Protein AF-A0A7W9BMJ9-F1 (afdb_monomer)

pLDDT: mean 92.83, std 10.14, range [43.31, 98.5]

Secondary structure (DSSP, 8-state):
---PPPPHHHHHHHHHHHHHHHHHHHHHHHHHHHT-B-SSSB---HHHHHHHHHHHHHHHHHHHHHHSS-HHHHHTT----

Organism: NCBI:txid1524255

Radius of gyration: 15.26 Å; Cα contacts (8 Å, |Δi|>4): 75; chains: 1; bounding box: 40×20×45 Å

Structure (mmCIF, N/CA/C/O backbone):
data_AF-A0A7W9BMJ9-F1
#
_entry.id   AF-A0A7W9BMJ9-F1
#
loop_
_atom_site.group_PDB
_atom_site.id
_atom_site.type_symbol
_atom_site.label_atom_id
_atom_site.label_alt_id
_atom_site.label_comp_id
_atom_site.label_asym_id
_atom_site.label_entity_id
_atom_site.label_seq_id
_atom_site.pdbx_PDB_ins_code
_atom_site.Cartn_x
_atom_site.Cartn_y
_atom_site.Cartn_z
_atom_site.occupancy
_atom_site.B_iso_or_equiv
_atom_site.auth_seq_id
_atom_site.auth_comp_id
_atom_site.auth_asym_id
_atom_site.auth_atom_id
_atom_site.pdbx_PDB_model_num
ATOM 1 N N . MET A 1 1 ? -21.382 -3.347 25.741 1.00 43.31 1 MET A N 1
ATOM 2 C CA . MET A 1 1 ? -20.001 -2.816 25.815 1.00 43.31 1 MET A CA 1
ATOM 3 C C . MET A 1 1 ? -19.904 -1.660 24.830 1.00 43.31 1 MET A C 1
ATOM 5 O O . MET A 1 1 ? -20.232 -1.869 23.673 1.00 43.31 1 MET A O 1
ATOM 9 N N . SER A 1 2 ? -19.556 -0.446 25.266 1.00 48.94 2 SER A N 1
ATOM 10 C CA . SER A 1 2 ? -19.361 0.688 24.346 1.00 48.94 2 SER A CA 1
ATOM 11 C C . SER A 1 2 ? -18.040 0.481 23.599 1.00 48.94 2 SER A C 1
ATOM 13 O O . SER A 1 2 ? -16.970 0.702 24.169 1.00 48.94 2 SER A O 1
ATOM 15 N N . SER A 1 3 ? -18.085 -0.029 22.364 1.00 62.09 3 SER A N 1
ATOM 16 C CA . SER A 1 3 ? -16.895 -0.094 21.513 1.00 62.09 3 SER A CA 1
ATOM 17 C C . SER A 1 3 ? -16.581 1.324 21.044 1.00 62.09 3 SER A C 1
ATOM 19 O O . SER A 1 3 ? -17.182 1.825 20.094 1.00 62.09 3 SER A O 1
ATOM 21 N N . LYS A 1 4 ? -15.671 2.012 21.740 1.00 75.00 4 LYS A N 1
ATOM 22 C CA . LYS A 1 4 ? -15.165 3.301 21.261 1.00 75.00 4 LYS A CA 1
ATOM 23 C C . LYS A 1 4 ? -14.532 3.088 19.888 1.00 75.00 4 LYS A C 1
ATOM 25 O O . LYS A 1 4 ? -13.696 2.197 19.733 1.00 75.00 4 LYS A O 1
ATOM 30 N N . ALA A 1 5 ? -14.931 3.908 18.917 1.00 81.62 5 ALA A N 1
ATOM 31 C CA . ALA A 1 5 ? -14.304 3.921 17.604 1.00 81.62 5 ALA A CA 1
ATOM 32 C C . ALA A 1 5 ? -12.777 4.089 17.757 1.00 81.62 5 ALA A C 1
ATOM 34 O O . ALA A 1 5 ? -12.330 4.818 18.655 1.00 81.62 5 ALA A O 1
ATOM 35 N N . PRO A 1 6 ? -11.963 3.414 16.926 1.00 88.44 6 PRO A N 1
ATOM 36 C CA . PRO A 1 6 ? -10.516 3.525 17.010 1.00 88.44 6 PRO A CA 1
ATOM 37 C C . PRO A 1 6 ? -10.068 4.976 16.809 1.00 88.44 6 PRO A C 1
ATOM 39 O O . PRO A 1 6 ? -10.665 5.741 16.051 1.00 88.44 6 PRO A O 1
ATOM 42 N N . ALA A 1 7 ? -8.990 5.353 17.498 1.00 92.38 7 ALA A N 1
ATOM 43 C CA . ALA A 1 7 ? -8.422 6.688 17.375 1.00 92.38 7 ALA A CA 1
ATOM 44 C C . ALA A 1 7 ? -8.028 6.974 15.915 1.00 92.38 7 ALA A C 1
ATOM 46 O O . ALA A 1 7 ? -7.347 6.161 15.287 1.00 92.38 7 ALA A O 1
ATOM 47 N N . GLN A 1 8 ? -8.422 8.140 15.394 1.00 92.81 8 GLN A N 1
ATOM 48 C CA . GLN A 1 8 ? -8.257 8.496 13.977 1.00 92.81 8 GLN A CA 1
ATOM 49 C C . GLN A 1 8 ? -6.801 8.420 13.498 1.00 92.81 8 GLN A C 1
ATOM 51 O O . GLN A 1 8 ? -6.543 7.931 12.404 1.00 92.81 8 GLN A O 1
ATOM 56 N N . TRP A 1 9 ? -5.831 8.795 14.337 1.00 94.88 9 TRP A N 1
ATOM 57 C CA . TRP A 1 9 ? -4.410 8.698 13.992 1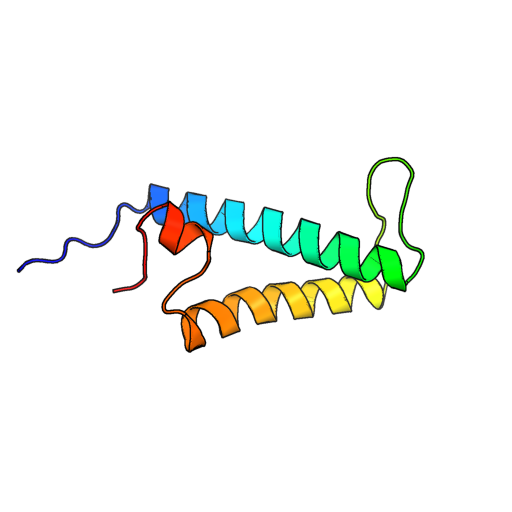.00 94.88 9 TRP A CA 1
ATOM 58 C C . TRP A 1 9 ? -3.969 7.259 13.662 1.00 94.88 9 TRP A C 1
ATOM 60 O O . TRP A 1 9 ? -3.146 7.070 12.772 1.00 94.88 9 TRP A O 1
ATOM 70 N N . ARG A 1 10 ? -4.557 6.236 14.307 1.00 94.56 10 ARG A N 1
ATOM 71 C CA . ARG A 1 10 ? -4.261 4.815 14.029 1.00 94.56 10 ARG A CA 1
ATOM 72 C C . ARG A 1 10 ? -4.787 4.409 12.658 1.00 94.56 10 ARG A C 1
ATOM 74 O O . ARG A 1 10 ? -4.121 3.672 11.942 1.00 94.56 10 ARG A O 1
ATOM 81 N N . VAL A 1 11 ? -5.970 4.9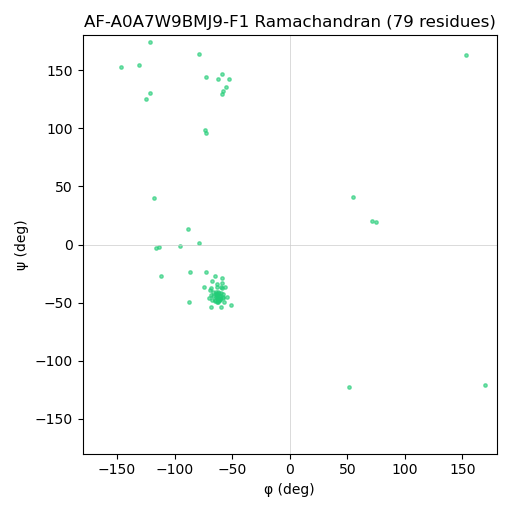05 12.294 1.00 94.06 11 VAL A N 1
ATOM 82 C CA . VAL A 1 11 ? -6.589 4.659 10.983 1.00 94.06 11 VAL A CA 1
ATOM 83 C C . VAL A 1 11 ? -5.774 5.328 9.874 1.00 94.06 11 VAL A C 1
ATOM 85 O O . VAL A 1 11 ? -5.498 4.692 8.859 1.00 94.06 11 VAL A O 1
ATOM 88 N N . ILE A 1 12 ? -5.351 6.580 10.087 1.00 95.81 12 ILE A N 1
ATOM 89 C CA . ILE A 1 12 ? -4.546 7.350 9.127 1.00 95.81 12 ILE A CA 1
ATOM 90 C C . ILE A 1 12 ? -3.175 6.701 8.927 1.00 95.81 12 ILE A C 1
ATOM 92 O O . ILE A 1 12 ? -2.781 6.468 7.786 1.00 95.81 12 ILE A O 1
ATOM 96 N N . LEU A 1 13 ? -2.467 6.352 10.009 1.00 97.50 13 LEU A N 1
ATOM 97 C CA . LEU A 1 13 ? -1.183 5.659 9.891 1.00 97.50 13 LEU A CA 1
ATOM 98 C C . LEU A 1 13 ? -1.352 4.313 9.191 1.00 97.50 13 LEU A C 1
ATOM 100 O O . LEU A 1 13 ? -0.619 4.043 8.246 1.00 97.50 13 LEU A O 1
ATOM 104 N N . ALA A 1 14 ? -2.347 3.509 9.579 1.00 96.75 14 ALA A N 1
ATOM 105 C CA . ALA A 1 14 ? -2.610 2.242 8.906 1.00 96.75 14 ALA A CA 1
ATOM 106 C C . ALA A 1 14 ? -2.809 2.432 7.396 1.00 96.75 14 ALA A C 1
ATOM 108 O O . ALA A 1 14 ? -2.192 1.719 6.615 1.00 96.75 14 ALA A O 1
ATOM 109 N N . PHE A 1 15 ? -3.590 3.435 6.983 1.00 96.38 15 PHE A N 1
ATOM 110 C CA . PHE A 1 15 ? -3.782 3.764 5.571 1.00 96.38 15 PHE A CA 1
ATOM 111 C C . PHE A 1 15 ? -2.474 4.142 4.857 1.00 96.38 15 PHE A C 1
ATOM 113 O O . PHE A 1 15 ? -2.215 3.627 3.772 1.00 96.38 15 PHE A O 1
ATOM 120 N N . ILE A 1 16 ? -1.645 5.005 5.454 1.00 98.12 16 ILE A N 1
ATOM 121 C CA . ILE A 1 16 ? -0.358 5.417 4.868 1.00 98.12 16 ILE A CA 1
ATOM 122 C C . ILE A 1 16 ? 0.566 4.205 4.704 1.00 98.12 16 ILE A C 1
ATOM 124 O O . ILE A 1 16 ? 1.124 3.994 3.628 1.00 98.12 16 ILE A O 1
ATOM 128 N N . PHE A 1 17 ? 0.693 3.381 5.747 1.00 98.06 17 PHE A N 1
ATOM 129 C CA . PHE A 1 17 ? 1.518 2.178 5.701 1.00 98.06 17 PHE A CA 1
ATOM 130 C C . PHE A 1 17 ? 0.988 1.157 4.687 1.00 98.06 17 PHE A C 1
ATOM 132 O O . PHE A 1 17 ? 1.782 0.612 3.922 1.00 98.06 17 PHE A O 1
ATOM 139 N N . ASP A 1 18 ? -0.330 0.942 4.624 1.00 97.69 18 ASP A N 1
ATOM 140 C CA . ASP A 1 18 ? -0.986 0.100 3.615 1.00 97.69 18 ASP A CA 1
ATOM 141 C C . ASP A 1 18 ? -0.677 0.587 2.196 1.00 97.69 18 ASP A C 1
ATOM 143 O O . ASP A 1 18 ? -0.342 -0.219 1.330 1.00 97.69 18 ASP A O 1
ATOM 147 N N . LEU A 1 19 ? -0.754 1.897 1.948 1.00 97.88 19 LEU A N 1
ATOM 148 C CA . LEU A 1 19 ? -0.494 2.471 0.631 1.00 97.88 19 LEU A CA 1
ATOM 149 C C . LEU A 1 19 ? 0.970 2.275 0.221 1.00 97.88 19 LEU A C 1
ATOM 151 O O . LEU A 1 19 ? 1.230 1.792 -0.877 1.00 97.88 19 LEU A O 1
ATOM 155 N N . ILE A 1 20 ? 1.915 2.580 1.116 1.00 98.19 20 ILE A N 1
ATOM 156 C CA . ILE A 1 20 ? 3.351 2.417 0.850 1.00 98.19 20 ILE A CA 1
ATOM 157 C C . ILE A 1 20 ? 3.696 0.944 0.615 1.00 98.19 20 ILE A C 1
ATOM 159 O O . ILE A 1 20 ? 4.349 0.624 -0.375 1.00 98.19 20 ILE A O 1
ATOM 163 N N . THR A 1 21 ? 3.255 0.037 1.494 1.00 97.94 21 THR A N 1
ATOM 164 C CA . THR A 1 21 ? 3.589 -1.393 1.359 1.00 97.94 21 THR A CA 1
ATOM 165 C C . THR A 1 21 ? 2.918 -2.037 0.156 1.00 97.94 21 THR A C 1
ATOM 167 O O . THR A 1 21 ? 3.590 -2.763 -0.570 1.00 97.94 21 THR A O 1
ATOM 170 N N . SER A 1 22 ? 1.638 -1.762 -0.107 1.00 97.88 22 SER A N 1
ATOM 171 C CA . SER A 1 22 ? 0.968 -2.300 -1.300 1.00 97.88 22 SER A CA 1
ATOM 172 C C . SER A 1 22 ? 1.616 -1.788 -2.586 1.00 97.88 22 SER A C 1
ATOM 174 O O . SER A 1 22 ? 1.905 -2.590 -3.472 1.00 97.88 22 SER A O 1
ATOM 176 N N . PHE A 1 23 ? 1.926 -0.491 -2.672 1.00 97.75 23 PHE A N 1
ATOM 177 C CA . PHE A 1 23 ? 2.619 0.069 -3.829 1.00 97.75 23 PHE A CA 1
ATOM 178 C C . PHE A 1 23 ? 4.025 -0.516 -3.997 1.00 97.75 23 PHE A C 1
ATOM 180 O O . PHE A 1 23 ? 4.380 -0.915 -5.100 1.00 97.75 23 PHE A O 1
ATOM 187 N N . ALA A 1 24 ? 4.814 -0.617 -2.925 1.00 97.69 24 ALA A N 1
ATOM 188 C CA . ALA A 1 24 ? 6.164 -1.170 -2.994 1.00 97.69 24 ALA A CA 1
ATOM 189 C C . ALA A 1 24 ? 6.157 -2.651 -3.399 1.00 97.69 24 ALA A C 1
ATOM 191 O O . ALA A 1 24 ? 6.921 -3.047 -4.275 1.00 97.69 24 ALA A O 1
ATOM 192 N N . VAL A 1 25 ? 5.275 -3.460 -2.802 1.00 98.19 25 VAL A N 1
ATOM 193 C CA . VAL A 1 25 ? 5.187 -4.898 -3.087 1.00 98.19 25 VAL A CA 1
ATOM 194 C C . VAL A 1 25 ? 4.675 -5.138 -4.504 1.00 98.19 25 VAL A C 1
ATOM 196 O O . VAL A 1 25 ? 5.341 -5.821 -5.276 1.00 98.19 25 VAL A O 1
ATOM 199 N N . PHE A 1 26 ? 3.527 -4.570 -4.885 1.00 98.44 26 PHE A N 1
ATOM 200 C CA . PHE A 1 26 ? 2.996 -4.780 -6.234 1.00 98.44 26 PHE A CA 1
ATOM 201 C C . PHE A 1 26 ? 3.862 -4.115 -7.298 1.00 98.44 26 PHE A C 1
ATOM 203 O O . PHE A 1 26 ? 4.058 -4.699 -8.358 1.00 98.44 26 PHE A O 1
ATOM 210 N N . GLY A 1 27 ? 4.417 -2.938 -7.010 1.00 98.06 27 GLY A N 1
ATOM 211 C CA . GLY A 1 27 ? 5.328 -2.242 -7.907 1.00 98.06 27 GLY A CA 1
ATOM 212 C C . GLY A 1 27 ? 6.579 -3.057 -8.199 1.00 98.06 27 GLY A C 1
ATOM 213 O O . GLY A 1 27 ? 6.903 -3.276 -9.363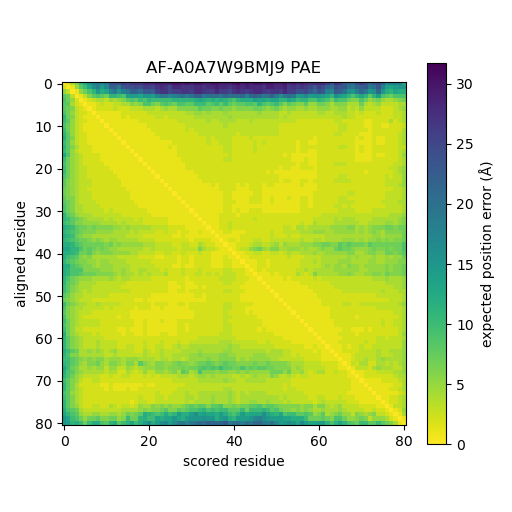 1.00 98.06 27 GLY A O 1
ATOM 214 N N . TYR A 1 28 ? 7.213 -3.601 -7.158 1.00 98.19 28 TYR A N 1
ATOM 215 C CA . TYR A 1 28 ? 8.363 -4.487 -7.307 1.00 98.19 28 TYR A CA 1
ATOM 216 C C . TYR A 1 28 ? 8.009 -5.772 -8.064 1.00 98.19 28 TYR A C 1
ATOM 218 O O . TYR A 1 28 ? 8.725 -6.151 -8.986 1.00 98.19 28 TYR A O 1
ATOM 226 N N . LEU A 1 29 ? 6.893 -6.427 -7.723 1.00 98.31 29 LEU A N 1
ATOM 227 C CA . LEU A 1 29 ? 6.466 -7.663 -8.389 1.00 98.31 29 LEU A CA 1
ATOM 228 C C . LEU A 1 29 ? 6.155 -7.449 -9.874 1.00 98.31 29 LEU A C 1
ATOM 230 O O . LEU A 1 29 ? 6.553 -8.266 -10.701 1.00 98.31 29 LEU A O 1
ATOM 234 N N . VAL A 1 30 ? 5.468 -6.358 -10.225 1.00 98.25 30 VAL A N 1
ATOM 235 C CA . VAL A 1 30 ? 5.179 -6.025 -11.626 1.00 98.25 30 VAL A CA 1
ATOM 236 C C . VAL A 1 30 ? 6.467 -5.670 -12.357 1.00 98.25 30 VAL A C 1
ATOM 238 O O . VAL A 1 30 ? 6.727 -6.234 -13.412 1.00 98.25 30 VAL A O 1
ATOM 241 N N . ALA A 1 31 ? 7.313 -4.818 -11.782 1.00 98.12 31 ALA A N 1
ATOM 242 C CA . ALA A 1 31 ? 8.590 -4.454 -12.384 1.00 98.12 31 ALA A CA 1
ATOM 243 C C . ALA A 1 31 ? 9.513 -5.664 -12.596 1.00 98.12 31 ALA A C 1
ATOM 245 O O . ALA A 1 31 ? 10.183 -5.741 -13.624 1.00 98.12 31 ALA A O 1
ATOM 246 N N . LEU A 1 32 ? 9.504 -6.632 -11.674 1.00 97.62 32 LEU A N 1
ATOM 247 C CA . LEU A 1 32 ? 10.241 -7.888 -11.806 1.00 97.62 32 LEU A CA 1
ATOM 248 C C . LEU A 1 32 ? 9.806 -8.676 -13.049 1.00 97.62 32 LEU A C 1
ATOM 250 O O . LEU A 1 32 ? 10.660 -9.209 -13.752 1.00 97.62 32 LEU A O 1
ATOM 254 N N . VAL A 1 33 ? 8.503 -8.732 -13.348 1.00 97.44 33 VAL A N 1
ATOM 255 C CA . VAL A 1 33 ? 7.992 -9.482 -14.511 1.00 97.44 33 VAL A CA 1
ATOM 256 C C . VAL A 1 33 ? 7.982 -8.673 -15.810 1.00 97.44 33 VAL A C 1
ATOM 258 O O . VAL A 1 33 ? 8.027 -9.264 -16.885 1.00 97.44 33 VAL A O 1
ATOM 261 N N . THR A 1 34 ? 7.942 -7.339 -15.741 1.00 96.81 34 THR A N 1
ATOM 262 C CA . THR A 1 34 ? 7.958 -6.457 -16.923 1.00 96.81 34 THR A CA 1
ATOM 263 C C . THR A 1 34 ? 9.351 -5.940 -17.285 1.00 96.81 34 THR A C 1
ATOM 265 O O . THR A 1 34 ? 9.475 -5.186 -18.245 1.00 96.81 34 THR A O 1
ATOM 268 N N . GLY A 1 35 ? 10.391 -6.298 -16.524 1.00 95.12 35 GLY A N 1
ATOM 269 C CA . GLY A 1 35 ? 11.762 -5.818 -16.738 1.00 95.12 35 GLY A CA 1
ATOM 270 C C . GLY A 1 35 ? 12.001 -4.366 -16.304 1.00 95.12 35 GLY A C 1
ATOM 271 O O . GLY A 1 35 ? 12.962 -3.749 -16.746 1.00 95.12 35 GLY A O 1
ATOM 272 N N . GLY A 1 36 ? 11.137 -3.815 -15.448 1.00 96.44 36 GLY A N 1
ATOM 273 C CA . GLY A 1 36 ? 11.217 -2.441 -14.940 1.00 96.44 36 GLY A CA 1
ATOM 274 C C . GLY A 1 36 ? 12.063 -2.274 -13.674 1.00 96.44 36 GLY A C 1
ATOM 275 O O . GLY A 1 36 ? 11.940 -1.258 -12.997 1.00 96.44 36 GLY A O 1
ATOM 276 N N . LEU A 1 37 ? 12.863 -3.269 -13.280 1.00 97.94 37 LEU A N 1
ATOM 277 C CA . LEU A 1 37 ? 13.745 -3.139 -12.116 1.00 97.94 37 LEU A CA 1
ATOM 278 C C . LEU A 1 37 ? 14.929 -2.215 -12.423 1.00 97.94 37 LEU A C 1
ATOM 280 O O . LEU A 1 37 ? 15.473 -2.223 -13.525 1.00 97.94 37 LEU A O 1
ATOM 284 N N . THR A 1 38 ? 15.343 -1.443 -11.422 1.00 96.62 38 THR A N 1
ATOM 285 C CA . THR A 1 38 ? 16.508 -0.549 -11.480 1.00 96.62 38 THR A CA 1
ATOM 286 C C . THR A 1 38 ? 17.512 -0.926 -10.389 1.00 96.62 38 THR A C 1
ATOM 288 O O . THR A 1 38 ? 17.222 -1.766 -9.538 1.00 96.62 38 THR A O 1
ATOM 291 N N . GLU A 1 39 ? 18.690 -0.295 -10.368 1.00 95.31 39 GLU A N 1
ATOM 292 C CA . GLU A 1 39 ? 19.709 -0.557 -9.336 1.00 95.31 39 GLU A CA 1
ATOM 293 C C . GLU A 1 39 ? 19.213 -0.292 -7.903 1.00 95.31 39 GLU A C 1
ATOM 295 O O . GLU A 1 39 ? 19.674 -0.929 -6.959 1.00 95.31 39 GLU A O 1
ATOM 300 N N . THR A 1 40 ? 18.263 0.632 -7.731 1.00 94.88 40 THR A N 1
ATOM 301 C CA . THR A 1 40 ? 17.773 1.075 -6.415 1.00 94.88 40 THR A CA 1
ATOM 302 C C . THR A 1 40 ? 16.299 0.757 -6.160 1.00 94.88 40 THR A C 1
ATOM 304 O O . THR A 1 40 ? 15.801 1.025 -5.067 1.00 94.88 40 THR A O 1
ATOM 307 N N . GLY A 1 41 ? 15.580 0.186 -7.130 1.00 94.56 41 GLY A N 1
ATOM 308 C CA . GLY A 1 41 ? 14.152 -0.082 -6.991 1.00 94.56 41 GLY A CA 1
ATOM 309 C C . GLY A 1 41 ? 13.490 -0.499 -8.298 1.00 94.56 41 GLY A C 1
ATOM 310 O O . GLY A 1 41 ? 13.840 -1.519 -8.888 1.00 94.56 41 GLY A O 1
ATOM 311 N N . PHE A 1 42 ? 12.488 0.269 -8.720 1.00 97.31 42 PHE A N 1
ATOM 312 C CA . PHE A 1 42 ? 11.733 -0.002 -9.935 1.00 97.31 42 PHE A CA 1
ATOM 313 C C . PHE A 1 42 ? 11.264 1.278 -10.628 1.00 97.31 42 PHE A C 1
ATOM 315 O O . PHE A 1 42 ? 11.023 2.300 -9.985 1.00 97.31 42 PHE A O 1
ATOM 322 N N . ALA A 1 43 ? 11.084 1.184 -11.942 1.00 97.12 43 ALA A N 1
ATOM 323 C CA . ALA A 1 43 ? 10.445 2.171 -12.794 1.00 97.12 43 ALA A CA 1
ATOM 324 C C . ALA A 1 43 ? 9.249 1.518 -13.500 1.00 97.12 43 ALA A C 1
ATOM 326 O O . ALA A 1 43 ? 9.353 0.430 -14.066 1.00 97.12 43 ALA A O 1
ATOM 327 N N . LEU A 1 44 ? 8.092 2.175 -13.439 1.00 97.00 44 LEU A N 1
ATOM 328 C CA . LEU A 1 44 ? 6.848 1.690 -14.032 1.00 97.00 44 LEU A CA 1
ATOM 329 C C . LEU A 1 44 ? 6.296 2.759 -14.962 1.00 97.00 44 LEU A C 1
ATOM 331 O O . LEU A 1 44 ? 6.033 3.880 -14.533 1.00 97.00 44 LEU A O 1
ATOM 335 N N . GLU A 1 45 ? 6.059 2.382 -16.213 1.00 95.94 45 GLU A N 1
ATOM 336 C CA . GLU A 1 45 ? 5.512 3.272 -17.232 1.00 95.94 45 GLU A CA 1
ATOM 337 C C . GLU A 1 45 ? 4.335 2.613 -17.958 1.00 95.94 45 GLU A C 1
ATOM 339 O O . GLU A 1 45 ? 4.205 1.384 -18.008 1.00 95.94 45 GLU A O 1
ATOM 344 N N . GLY A 1 46 ? 3.443 3.446 -18.499 1.00 96.19 46 GLY A N 1
ATOM 345 C CA . GLY A 1 46 ? 2.307 3.009 -19.309 1.00 96.19 46 GLY A CA 1
ATOM 346 C C . GLY A 1 46 ? 1.460 1.915 -18.647 1.00 96.19 46 GLY A C 1
ATOM 347 O O . GLY A 1 46 ? 0.930 2.087 -17.547 1.00 96.19 46 GLY A O 1
ATOM 348 N N . ALA A 1 47 ? 1.324 0.776 -19.330 1.00 96.88 47 ALA A N 1
ATOM 349 C CA . ALA A 1 47 ? 0.480 -0.336 -18.895 1.00 96.88 47 ALA A CA 1
ATOM 350 C C . ALA A 1 47 ? 0.930 -0.969 -17.566 1.00 96.88 47 ALA A C 1
ATOM 352 O O . ALA A 1 47 ? 0.080 -1.381 -16.776 1.00 96.88 47 ALA A O 1
ATOM 353 N N . ALA A 1 48 ? 2.237 -1.014 -17.284 1.00 96.88 48 ALA A N 1
ATOM 354 C CA . ALA A 1 48 ? 2.751 -1.573 -16.033 1.00 96.88 48 ALA A CA 1
ATOM 355 C C . ALA A 1 48 ? 2.337 -0.712 -14.826 1.00 96.88 48 ALA A C 1
ATOM 357 O O . ALA A 1 48 ? 1.899 -1.240 -13.803 1.00 96.88 48 ALA A O 1
ATOM 358 N N . ALA A 1 49 ? 2.383 0.617 -14.970 1.00 97.50 49 ALA A N 1
ATOM 359 C CA . ALA A 1 49 ? 1.909 1.544 -13.942 1.00 97.50 49 ALA A CA 1
ATOM 360 C C . ALA A 1 49 ? 0.393 1.409 -13.703 1.00 97.50 49 ALA A C 1
ATOM 362 O O . ALA A 1 49 ? -0.051 1.363 -12.553 1.00 97.50 49 ALA A O 1
ATOM 363 N N . LEU A 1 50 ? -0.398 1.277 -14.776 1.00 98.06 50 LEU A N 1
ATOM 364 C CA . LEU A 1 50 ? -1.843 1.037 -14.674 1.00 98.06 50 LEU A CA 1
ATOM 365 C C . LEU A 1 50 ? -2.158 -0.284 -13.962 1.00 98.06 50 LEU A C 1
ATOM 367 O O . LEU A 1 50 ? -3.046 -0.321 -13.111 1.00 98.06 50 LEU A O 1
ATOM 371 N N . LEU A 1 51 ? -1.415 -1.354 -14.261 1.00 98.12 51 LEU A N 1
ATOM 372 C CA . LEU A 1 51 ? -1.584 -2.646 -13.597 1.00 98.12 51 LEU A CA 1
ATOM 373 C C . LEU A 1 51 ? -1.334 -2.539 -12.088 1.00 98.12 51 LEU A C 1
ATOM 375 O O . LEU A 1 51 ? -2.147 -3.016 -11.299 1.00 98.12 51 LEU A O 1
ATOM 379 N N . VAL A 1 52 ? -0.254 -1.872 -11.673 1.00 98.19 52 VAL A N 1
ATOM 380 C CA . VAL A 1 52 ? 0.044 -1.667 -10.245 1.00 98.19 52 VAL A CA 1
ATOM 381 C C . VAL A 1 52 ? -1.052 -0.855 -9.566 1.00 98.19 52 VAL A C 1
ATOM 383 O O . VAL A 1 52 ? -1.477 -1.208 -8.467 1.00 98.19 52 VAL A O 1
ATOM 386 N N . PHE A 1 53 ? -1.577 0.178 -10.226 1.00 97.50 53 PHE A N 1
ATOM 387 C CA . PHE A 1 53 ? -2.690 0.962 -9.695 1.00 97.50 53 PHE A CA 1
ATOM 388 C C . PHE A 1 53 ? -3.945 0.104 -9.463 1.00 97.50 53 PHE A C 1
ATOM 390 O O . PHE A 1 53 ? -4.550 0.168 -8.390 1.00 97.50 53 PHE A O 1
ATOM 397 N N . VAL A 1 54 ? -4.292 -0.763 -10.420 1.00 98.50 54 VAL A N 1
ATOM 398 C CA . VAL A 1 54 ? -5.403 -1.721 -10.282 1.00 98.50 54 VAL A CA 1
ATOM 399 C C . VAL A 1 54 ? -5.158 -2.694 -9.128 1.00 98.50 54 VAL A C 1
ATOM 401 O O . VAL A 1 54 ? -6.069 -2.929 -8.336 1.00 98.50 54 VAL A O 1
ATOM 404 N N . LEU A 1 55 ? -3.943 -3.232 -8.988 1.00 98.38 55 LEU A N 1
ATOM 405 C CA . LEU A 1 55 ? -3.593 -4.158 -7.904 1.00 98.38 55 LEU A CA 1
ATOM 406 C C . LEU A 1 55 ? -3.670 -3.496 -6.523 1.00 98.38 55 LEU A C 1
ATOM 408 O O . LEU A 1 55 ? -4.201 -4.094 -5.587 1.00 98.38 55 LEU A O 1
ATOM 412 N N . VAL A 1 56 ? -3.205 -2.251 -6.395 1.00 98.12 56 VAL A N 1
ATOM 413 C CA . VAL A 1 56 ? -3.329 -1.476 -5.153 1.00 98.12 56 VAL A CA 1
ATOM 414 C C . VAL A 1 56 ? -4.804 -1.243 -4.819 1.00 98.12 56 VAL A C 1
ATOM 416 O O . VAL A 1 56 ? -5.229 -1.547 -3.706 1.00 98.12 56 VAL A O 1
ATOM 419 N N . ILE A 1 57 ? -5.624 -0.785 -5.769 1.00 97.94 57 ILE A N 1
ATOM 420 C CA . ILE A 1 57 ? -7.072 -0.621 -5.543 1.00 97.94 57 ILE A CA 1
ATOM 421 C C . ILE A 1 57 ? -7.716 -1.949 -5.135 1.00 97.94 57 ILE A C 1
ATOM 423 O O . ILE A 1 57 ? -8.470 -1.996 -4.160 1.00 97.94 57 ILE A O 1
ATOM 427 N N . ALA A 1 58 ? -7.390 -3.037 -5.835 1.00 98.06 58 ALA A N 1
ATOM 428 C CA . ALA A 1 58 ? -7.885 -4.367 -5.513 1.00 98.06 58 ALA A CA 1
ATOM 429 C C . ALA A 1 58 ? -7.499 -4.769 -4.083 1.00 98.06 58 ALA A C 1
ATOM 431 O O . ALA A 1 58 ? -8.356 -5.236 -3.340 1.00 98.06 58 ALA A O 1
ATOM 4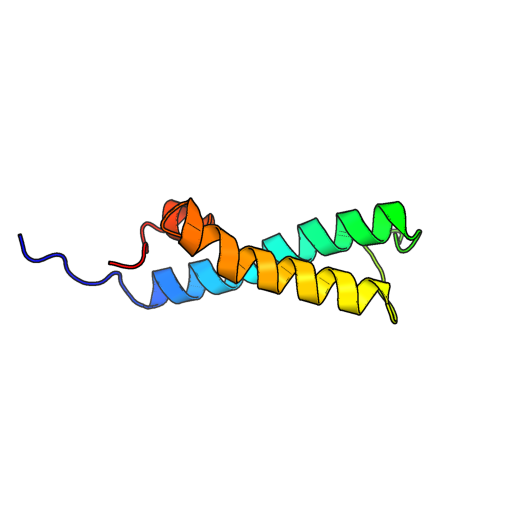32 N N . TYR A 1 59 ? -6.267 -4.509 -3.641 1.00 97.06 59 TYR A N 1
ATOM 433 C CA . TYR A 1 59 ? -5.866 -4.714 -2.248 1.00 97.06 59 TYR A CA 1
ATOM 434 C C . TYR A 1 59 ? -6.752 -3.931 -1.273 1.00 97.06 59 TYR A C 1
ATOM 436 O O . TYR A 1 59 ? -7.291 -4.519 -0.334 1.00 97.06 59 TYR A O 1
ATOM 444 N N . PHE A 1 60 ? -6.973 -2.635 -1.513 1.00 96.31 60 PHE A N 1
ATOM 445 C CA . PHE A 1 60 ? -7.779 -1.792 -0.625 1.00 96.31 60 PHE A CA 1
ATOM 446 C C . PHE A 1 60 ? -9.260 -2.196 -0.560 1.00 96.31 60 PHE A C 1
ATOM 448 O O . PHE A 1 60 ? -9.888 -1.965 0.476 1.00 96.31 60 PHE A O 1
ATOM 455 N N . ILE A 1 61 ? -9.805 -2.814 -1.613 1.00 96.19 61 ILE A N 1
ATOM 456 C CA . ILE A 1 61 ? -11.199 -3.286 -1.673 1.00 96.19 61 ILE A CA 1
ATOM 457 C C . ILE A 1 61 ? -11.341 -4.710 -1.118 1.00 96.19 61 ILE A C 1
ATOM 459 O O . ILE A 1 61 ? -12.216 -4.976 -0.292 1.00 96.19 61 ILE A O 1
ATOM 463 N N . LEU A 1 62 ? -10.495 -5.641 -1.567 1.00 95.62 62 LEU A N 1
ATOM 464 C CA . LEU A 1 62 ? -10.634 -7.068 -1.272 1.00 95.62 62 LEU A CA 1
ATOM 465 C C . LEU A 1 62 ? -10.224 -7.391 0.171 1.00 95.62 62 LEU A C 1
ATOM 467 O O . LEU A 1 62 ? -10.876 -8.210 0.816 1.00 95.62 62 LEU A O 1
ATOM 471 N N . MET A 1 63 ? -9.199 -6.732 0.722 1.00 93.50 63 MET A N 1
ATOM 472 C CA . MET A 1 63 ? -8.749 -7.020 2.091 1.00 93.50 63 MET A CA 1
ATOM 473 C C . MET A 1 63 ? -9.839 -6.791 3.145 1.00 93.50 63 MET A C 1
ATOM 475 O O . MET A 1 63 ? -10.157 -7.728 3.879 1.00 93.50 63 MET A O 1
ATOM 479 N N . PRO A 1 64 ? -10.486 -5.611 3.222 1.00 91.31 64 PRO A N 1
ATOM 480 C CA . PRO A 1 64 ? -11.609 -5.418 4.134 1.00 91.31 64 PRO A CA 1
ATOM 481 C C . PRO A 1 64 ? -12.763 -6.392 3.875 1.00 91.31 64 PRO A C 1
ATOM 483 O O . PRO A 1 64 ? -13.365 -6.886 4.826 1.00 91.31 64 PRO A O 1
ATOM 486 N N . ARG A 1 65 ? -13.036 -6.705 2.599 1.00 90.69 65 ARG A N 1
ATOM 487 C CA . ARG A 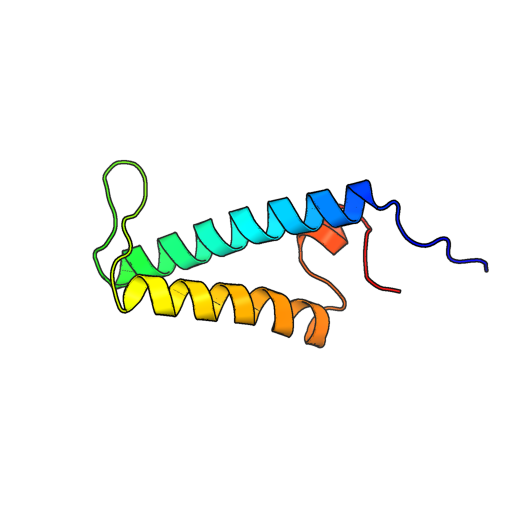1 65 ? -14.135 -7.586 2.175 1.00 90.69 65 ARG A 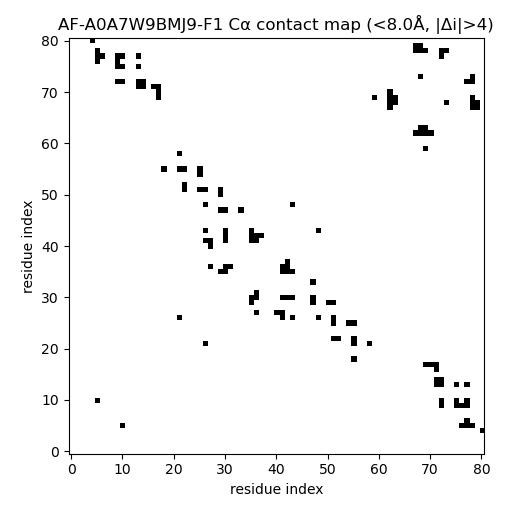CA 1
ATOM 488 C C . ARG A 1 65 ? -13.991 -9.026 2.678 1.00 90.69 65 ARG A C 1
ATOM 490 O O . ARG A 1 65 ? -15.021 -9.632 2.975 1.00 90.69 65 ARG A O 1
ATOM 497 N N . TYR A 1 66 ? -12.766 -9.558 2.740 1.00 90.56 66 TYR A N 1
ATOM 498 C CA . TYR A 1 66 ? -12.503 -10.967 3.073 1.00 90.56 66 TYR A CA 1
ATOM 499 C C . TYR A 1 66 ? -11.812 -11.185 4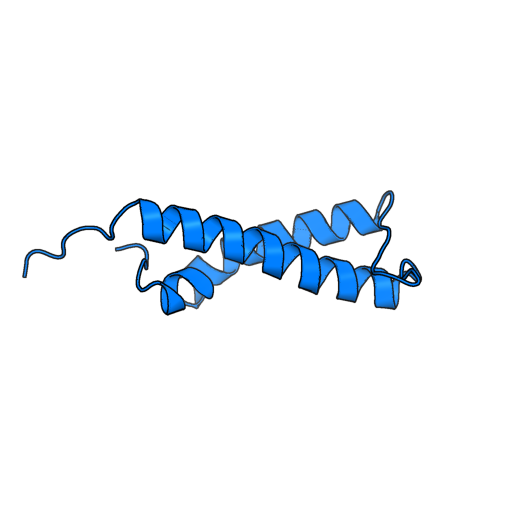.426 1.00 90.56 66 TYR A C 1
ATOM 501 O O . TYR A 1 66 ? -11.995 -12.237 5.029 1.00 90.56 66 TYR A O 1
ATOM 509 N N . VAL A 1 67 ? -11.038 -10.213 4.918 1.00 89.19 67 VAL A N 1
ATOM 510 C CA . VAL A 1 67 ? -10.202 -10.345 6.132 1.00 89.19 67 VAL A CA 1
ATOM 511 C C . VAL A 1 67 ? -10.693 -9.430 7.269 1.00 89.19 67 VAL A C 1
ATOM 513 O O . VAL A 1 67 ? -10.148 -9.440 8.372 1.00 89.19 67 VAL A O 1
ATOM 516 N N . GLY A 1 68 ? -11.739 -8.626 7.037 1.00 87.69 68 GLY A N 1
ATOM 517 C CA . GLY A 1 68 ? -12.304 -7.721 8.051 1.00 87.69 68 GLY A CA 1
ATOM 518 C C . GLY A 1 68 ? -11.410 -6.517 8.378 1.00 87.69 68 GLY A C 1
ATOM 519 O O . GLY A 1 68 ? -11.517 -5.922 9.448 1.00 87.69 68 GLY A O 1
ATOM 520 N N . GLY A 1 69 ? -10.489 -6.179 7.477 1.00 90.31 69 GLY A N 1
ATOM 521 C CA . GLY A 1 69 ? -9.573 -5.045 7.582 1.00 90.31 69 GLY A CA 1
ATOM 522 C C . GLY A 1 69 ? -8.292 -5.296 6.792 1.00 90.31 69 GLY A C 1
ATOM 523 O O . GLY A 1 69 ? -7.983 -6.435 6.442 1.00 90.31 69 GLY A O 1
ATOM 524 N N . ARG A 1 70 ? -7.538 -4.233 6.512 1.00 94.81 70 ARG A N 1
ATOM 525 C CA . ARG A 1 70 ? -6.208 -4.322 5.888 1.00 94.81 70 ARG A CA 1
ATOM 526 C C . ARG A 1 70 ? -5.135 -4.707 6.906 1.00 94.81 70 ARG A C 1
ATOM 528 O O . ARG A 1 70 ? -5.355 -4.575 8.110 1.00 94.81 70 ARG A O 1
ATOM 535 N N . ILE A 1 71 ? -3.962 -5.144 6.435 1.00 94.81 71 ILE A N 1
ATOM 536 C CA . ILE A 1 71 ? -2.860 -5.635 7.290 1.00 94.81 71 ILE A CA 1
ATOM 537 C C . ILE A 1 71 ? -2.546 -4.641 8.402 1.00 94.81 71 ILE A C 1
AT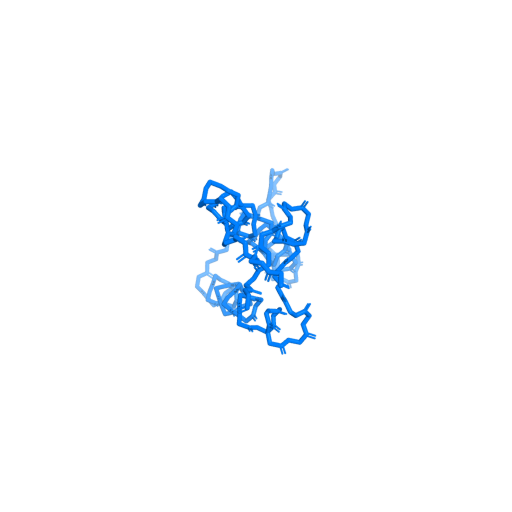OM 539 O O . ILE A 1 71 ? -2.568 -4.995 9.583 1.00 94.81 71 ILE A O 1
ATOM 543 N N . TRP A 1 72 ? -2.329 -3.376 8.046 1.00 95.62 72 TRP A N 1
ATOM 544 C CA . TRP A 1 72 ? -1.934 -2.383 9.033 1.00 95.62 72 TRP A CA 1
ATOM 545 C C . TRP A 1 72 ? -3.081 -1.984 9.961 1.00 95.62 72 TRP A C 1
ATOM 547 O O . TRP A 1 72 ? -2.829 -1.618 11.103 1.00 95.62 72 TRP A O 1
ATOM 557 N N . GLN A 1 73 ? -4.345 -2.144 9.562 1.00 93.62 73 GLN A N 1
ATOM 558 C CA . GLN A 1 73 ? -5.471 -1.975 10.488 1.00 93.62 73 GLN A CA 1
ATOM 559 C C . GLN A 1 73 ? -5.507 -3.075 11.556 1.00 93.62 73 GLN A C 1
ATOM 561 O O . GLN A 1 73 ? -5.914 -2.799 12.685 1.00 93.62 73 GLN A O 1
ATOM 566 N N . HIS A 1 74 ? -5.055 -4.296 11.246 1.00 91.94 74 HIS A N 1
ATOM 567 C CA . HIS A 1 74 ? -4.887 -5.346 12.257 1.00 91.94 74 HIS A CA 1
ATOM 568 C C . HIS A 1 74 ? -3.723 -5.027 13.196 1.00 91.94 74 HIS A C 1
ATOM 570 O O . HIS A 1 74 ? -3.908 -5.081 14.410 1.00 91.94 74 HIS A O 1
ATOM 576 N N . ILE A 1 75 ? -2.575 -4.612 12.651 1.00 94.19 75 ILE A N 1
ATOM 577 C CA . ILE A 1 75 ? -1.374 -4.265 13.433 1.00 94.19 75 ILE A CA 1
ATOM 578 C C . ILE A 1 75 ? -1.646 -3.076 14.360 1.00 94.19 75 ILE A C 1
ATOM 580 O O . ILE A 1 75 ? -1.403 -3.141 15.562 1.00 94.19 75 ILE A O 1
ATOM 584 N N . PHE A 1 76 ? -2.213 -1.997 13.823 1.00 92.00 76 PHE A N 1
ATOM 585 C CA . PHE A 1 76 ? -2.565 -0.817 14.601 1.00 92.00 76 PHE A CA 1
ATOM 586 C C . PHE A 1 76 ? -3.860 -0.992 15.386 1.00 92.00 76 PHE A C 1
ATOM 588 O O . PHE A 1 76 ? -4.246 -0.040 16.047 1.00 92.00 76 PHE A O 1
ATOM 595 N N . GLY A 1 77 ? -4.555 -2.136 15.348 1.00 90.44 77 GLY A N 1
ATOM 596 C CA . GLY A 1 77 ? -5.826 -2.372 16.051 1.00 90.44 77 GLY A CA 1
ATOM 597 C C . GLY A 1 77 ? -6.919 -1.338 15.738 1.00 90.44 77 GLY A C 1
ATOM 598 O O . GLY A 1 77 ? -7.618 -0.874 16.638 1.00 90.44 77 GLY A O 1
ATOM 599 N N . ALA A 1 78 ? -7.021 -0.943 14.472 1.00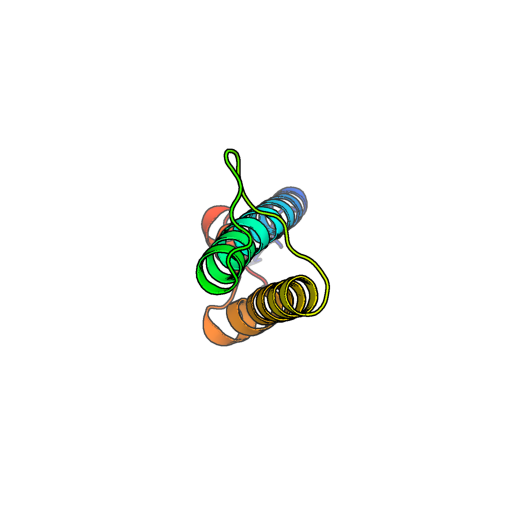 91.19 78 ALA A N 1
ATOM 600 C CA . ALA A 1 78 ? -7.921 0.081 13.949 1.00 91.19 78 ALA A CA 1
ATOM 601 C C . ALA A 1 78 ? -8.910 -0.505 12.929 1.00 91.19 78 ALA A C 1
ATOM 603 O O . ALA A 1 78 ? -9.160 0.085 11.875 1.00 91.19 78 ALA A O 1
ATOM 604 N N . LYS A 1 79 ? -9.422 -1.707 13.218 1.00 82.81 79 LYS A N 1
ATOM 605 C CA . LYS A 1 79 ? -10.376 -2.388 12.341 1.00 82.81 79 LYS A CA 1
ATOM 606 C C . LYS A 1 79 ? -11.657 -1.552 12.211 1.00 82.81 79 LYS A C 1
ATOM 608 O O . LYS A 1 79 ? -12.065 -0.939 13.203 1.00 82.81 79 LYS A O 1
ATOM 613 N N . PRO A 1 80 ? -12.276 -1.516 11.019 1.00 73.12 80 PRO A N 1
ATOM 614 C CA . PRO A 1 80 ? -13.630 -0.996 10.873 1.00 73.12 80 PRO A CA 1
ATOM 615 C C . PRO A 1 80 ? -14.563 -1.746 11.835 1.00 73.12 80 PRO A C 1
ATOM 617 O O . PRO A 1 80 ? -14.424 -2.961 11.982 1.00 73.12 80 PRO A O 1
ATOM 620 N N . VAL A 1 81 ? -15.434 -1.008 12.526 1.00 62.81 81 VAL A N 1
ATOM 621 C CA . VAL A 1 81 ? -16.452 -1.566 13.432 1.00 62.81 81 VAL A CA 1
ATOM 622 C C . VAL A 1 81 ? -17.612 -2.113 12.615 1.00 62.81 81 VAL A C 1
ATOM 624 O O . VAL A 1 81 ? -17.971 -1.436 11.625 1.00 62.81 81 VAL A O 1
#

Solvent-accessible surface area (backbone atoms only — not comparable to full-atom values): 4590 Å² total; per-residue (Å²): 130,89,79,72,76,59,60,64,68,40,44,52,50,18,49,53,52,44,52,53,51,42,46,53,51,44,41,45,56,50,14,63,75,72,70,23,59,50,101,90,53,65,54,68,60,72,70,58,39,53,50,35,51,52,52,41,50,47,49,70,55,49,30,42,74,75,69,61,29,45,74,35,19,62,75,56,65,30,48,77,130

Mean predicted aligned error: 4.13 Å

Foldseek 3Di:
DPPPQDDVVLVVVLVVVLLVVLLQVLQQVLCVVVVQADPVGGDADDPSVVVSVVSSVCLQPVCCVPVQDHPSCVVSVRGDD

Sequence (81 aa):
MSSKAPAQWRVILAFIFDLITSFAVFGYLVALVTGGLTETGFALEGAAALLVFVLVIAYFILMPRYVGGRIWQHIFGAKPV